Protein AF-A0A6J3A6P1-F1 (afdb_monomer_lite)

Secondary structure (DSSP, 8-state):
--GGG-TTSS-SSHHHHHHHHHHHHHHHHHHHHHHHHHHH--HHHHHHHHHHHHHHHHHHHHHHHHTTTTTS-SSSSS--TTSS--

pLDDT: mean 82.43, std 15.13, range [42.84, 96.06]

Structure (mmCIF, N/CA/C/O backbone):
data_AF-A0A6J3A6P1-F1
#
_entry.id   AF-A0A6J3A6P1-F1
#
loop_
_atom_site.group_PDB
_atom_site.id
_atom_site.type_symbol
_atom_site.label_atom_id
_atom_site.label_alt_id
_atom_site.label_comp_id
_atom_site.label_asym_id
_atom_site.label_entity_id
_atom_site.label_seq_id
_atom_site.pdbx_PDB_ins_code
_atom_site.Cartn_x
_atom_site.Cartn_y
_atom_site.Cartn_z
_atom_site.occupancy
_atom_site.B_iso_or_equiv
_atom_site.auth_seq_id
_atom_site.auth_comp_id
_atom_site.auth_asym_id
_atom_site.auth_atom_id
_atom_site.pdbx_PDB_model_num
ATOM 1 N N . CYS A 1 1 ? -3.251 15.582 1.655 1.00 44.16 1 CYS A N 1
ATOM 2 C CA . CYS A 1 1 ? -3.301 16.062 3.053 1.00 44.16 1 CYS A CA 1
ATOM 3 C C . CYS A 1 1 ? -4.582 16.808 3.457 1.00 44.16 1 CYS A C 1
ATOM 5 O O . CYS A 1 1 ? -4.796 16.904 4.652 1.00 44.16 1 CYS A O 1
ATOM 7 N N . CYS A 1 2 ? -5.455 17.291 2.551 1.00 46.75 2 CYS A N 1
ATOM 8 C CA . CYS A 1 2 ? -6.714 17.959 2.963 1.00 46.75 2 CYS A CA 1
ATOM 9 C C . CYS A 1 2 ? -8.009 17.170 2.668 1.00 46.75 2 CYS A C 1
ATOM 11 O O . CYS A 1 2 ? -9.039 17.500 3.236 1.00 46.75 2 CYS A O 1
ATOM 13 N N . LEU A 1 3 ? -7.968 16.124 1.828 1.00 49.12 3 LEU A N 1
ATOM 14 C CA . LEU A 1 3 ? -9.129 15.251 1.551 1.00 49.12 3 LEU A CA 1
ATOM 15 C C . LEU A 1 3 ? -9.344 14.155 2.615 1.00 49.12 3 LEU A C 1
ATOM 17 O O . LEU A 1 3 ? -10.347 13.460 2.577 1.00 49.12 3 LEU A O 1
ATOM 21 N N . LEU A 1 4 ? -8.414 14.000 3.565 1.00 49.53 4 LEU A N 1
ATOM 22 C CA . LEU A 1 4 ? -8.493 13.004 4.646 1.00 49.53 4 LEU A CA 1
ATOM 23 C C . LEU A 1 4 ? -9.316 13.484 5.855 1.00 49.53 4 LEU A C 1
ATOM 25 O O . LEU A 1 4 ? -9.579 12.710 6.764 1.00 49.53 4 LEU A O 1
ATOM 29 N N . ALA A 1 5 ? -9.726 14.756 5.872 1.00 49.59 5 ALA A N 1
ATOM 30 C CA . ALA A 1 5 ? -10.478 15.357 6.971 1.00 49.59 5 ALA A CA 1
ATOM 31 C C . ALA A 1 5 ? -12.004 15.199 6.826 1.00 49.59 5 ALA A C 1
ATOM 33 O O . ALA A 1 5 ? -12.747 15.933 7.475 1.00 49.59 5 ALA A O 1
ATOM 34 N N . ASP A 1 6 ? -12.478 14.277 5.981 1.00 56.41 6 ASP A N 1
ATOM 35 C CA . ASP A 1 6 ? -13.877 13.853 6.017 1.00 56.41 6 ASP A CA 1
ATOM 36 C C . ASP A 1 6 ? -14.053 12.892 7.208 1.00 56.41 6 ASP A C 1
ATOM 38 O O . ASP A 1 6 ? -13.497 11.788 7.184 1.00 56.41 6 ASP A O 1
ATOM 42 N N . PRO A 1 7 ? -14.796 13.265 8.272 1.00 58.28 7 PRO A N 1
ATOM 43 C CA . PRO A 1 7 ? -14.832 12.500 9.525 1.00 58.28 7 PRO A CA 1
ATOM 44 C C . PRO A 1 7 ? -15.350 11.066 9.360 1.00 58.28 7 PRO A C 1
ATOM 46 O O . PRO A 1 7 ? -15.145 10.234 10.237 1.00 58.28 7 PRO A O 1
ATOM 49 N N . GLY A 1 8 ? -16.041 10.784 8.252 1.00 62.03 8 GLY A N 1
ATOM 50 C CA . GLY A 1 8 ? -16.601 9.471 7.948 1.00 62.03 8 GLY A CA 1
ATOM 51 C C . GLY A 1 8 ? -15.613 8.461 7.359 1.00 62.03 8 GLY A C 1
ATOM 52 O O . GLY A 1 8 ? -15.966 7.291 7.285 1.00 62.03 8 GLY A O 1
ATOM 53 N N . LEU A 1 9 ? -14.407 8.878 6.945 1.00 68.75 9 LEU A N 1
ATOM 54 C CA . LEU A 1 9 ? -13.458 8.028 6.202 1.00 68.75 9 LEU A CA 1
ATOM 55 C C . LEU A 1 9 ? -12.111 7.832 6.916 1.00 68.75 9 LEU A C 1
ATOM 57 O O . LEU A 1 9 ? -11.161 7.322 6.320 1.00 68.75 9 LEU A O 1
ATOM 61 N N . TYR A 1 10 ? -12.001 8.234 8.181 1.00 82.44 10 TYR A N 1
ATOM 62 C CA . TYR A 1 10 ? -10.726 8.265 8.906 1.00 82.44 10 TYR A CA 1
ATOM 63 C C . TYR A 1 10 ? -10.734 7.426 10.188 1.00 82.44 10 TYR A C 1
ATOM 65 O O . TYR A 1 10 ? -10.066 7.740 11.170 1.00 82.44 10 TYR A O 1
ATOM 73 N N . GLY A 1 11 ? -11.515 6.345 10.175 1.00 79.00 11 GLY A N 1
ATOM 74 C CA . GLY A 1 11 ? -11.688 5.475 11.333 1.00 79.00 11 GLY A CA 1
ATOM 75 C C . GLY A 1 11 ? -12.615 6.063 12.397 1.00 79.00 11 GLY A C 1
ATOM 76 O O . GLY A 1 11 ? -12.879 7.263 12.448 1.00 79.00 11 GLY A O 1
ATOM 77 N N . LYS A 1 12 ? -13.141 5.199 13.266 1.00 84.12 12 LYS A N 1
ATOM 78 C CA . LYS A 1 12 ? -14.112 5.599 14.302 1.00 84.12 12 LYS A CA 1
ATOM 79 C C . LYS A 1 12 ? -13.477 6.252 15.531 1.00 84.12 12 LYS A C 1
ATOM 81 O O . LYS A 1 12 ? -14.172 6.853 16.346 1.00 84.12 12 LYS A O 1
ATOM 86 N N . ASP A 1 13 ? -12.173 6.069 15.703 1.00 85.44 13 ASP A N 1
ATOM 87 C CA . ASP A 1 13 ? -11.406 6.565 16.834 1.00 85.44 13 ASP A CA 1
ATOM 88 C C . ASP A 1 13 ? -9.978 6.923 16.407 1.00 85.44 13 ASP A C 1
ATOM 90 O O . ASP A 1 13 ? -9.526 6.614 15.304 1.00 85.44 13 ASP A O 1
ATOM 94 N N . GLN A 1 14 ? -9.244 7.578 17.305 1.00 86.44 14 GLN A N 1
ATOM 95 C CA . GLN A 1 14 ? -7.889 8.049 17.024 1.00 86.44 14 GLN A CA 1
ATOM 96 C C . GLN A 1 14 ? -6.893 6.909 16.751 1.00 86.44 14 GLN A C 1
ATOM 98 O O . GLN A 1 14 ? -5.855 7.131 16.129 1.00 86.44 14 GLN A O 1
ATOM 103 N N . ARG A 1 15 ? -7.193 5.681 17.194 1.00 89.69 15 ARG A N 1
ATOM 104 C CA . ARG A 1 15 ? -6.367 4.510 16.898 1.00 89.69 15 ARG A CA 1
ATOM 105 C C . ARG A 1 15 ? -6.600 4.046 15.464 1.00 89.69 15 ARG A C 1
ATOM 107 O O . ARG A 1 15 ? -5.628 3.762 14.774 1.00 89.69 15 ARG A O 1
ATOM 114 N N . GLU A 1 16 ? -7.849 3.959 15.016 1.00 88.25 16 GLU A N 1
ATOM 115 C CA . GLU A 1 16 ? -8.156 3.654 13.616 1.00 88.25 16 GLU A CA 1
ATOM 116 C C . GLU A 1 16 ? -7.644 4.751 12.680 1.00 88.25 16 GLU A C 1
ATOM 118 O O . GLU A 1 16 ? -7.038 4.418 11.670 1.00 88.25 16 GLU A O 1
ATOM 123 N N . ALA A 1 17 ? -7.758 6.024 13.060 1.00 86.06 17 ALA A N 1
ATOM 124 C CA . ALA A 1 17 ? -7.160 7.141 12.329 1.00 86.06 17 ALA A CA 1
ATOM 125 C C . ALA A 1 17 ? -5.647 6.961 12.114 1.00 86.06 17 ALA A C 1
ATOM 127 O O . ALA A 1 17 ? -5.161 7.020 10.989 1.00 86.06 17 ALA A O 1
ATOM 128 N N . ALA A 1 18 ? -4.902 6.640 13.178 1.00 88.50 18 ALA A N 1
ATOM 129 C CA . ALA A 1 18 ? -3.462 6.399 13.080 1.00 88.50 18 ALA A CA 1
ATOM 130 C C . ALA A 1 18 ? -3.114 5.160 12.230 1.00 88.50 18 ALA A C 1
ATOM 132 O O . ALA A 1 18 ? -2.063 5.115 11.590 1.00 88.50 18 ALA A O 1
ATOM 133 N N . LEU A 1 19 ? -3.981 4.142 12.213 1.00 88.75 19 LEU A N 1
ATOM 134 C CA . LEU A 1 19 ? -3.819 2.983 11.331 1.00 88.75 19 LEU A CA 1
ATOM 135 C C . LEU A 1 19 ? -4.094 3.345 9.868 1.00 88.75 19 LEU A C 1
ATOM 137 O O . LEU A 1 19 ? -3.364 2.878 8.996 1.00 88.75 19 LEU A O 1
ATOM 141 N N . VAL A 1 20 ? -5.104 4.179 9.602 1.00 87.31 20 VAL A N 1
ATOM 142 C CA . VAL A 1 20 ? -5.392 4.713 8.263 1.00 87.31 20 VAL A CA 1
ATOM 143 C C . VAL A 1 20 ? -4.195 5.514 7.750 1.00 87.31 20 VAL A C 1
ATOM 145 O O . VAL A 1 20 ? -3.765 5.278 6.624 1.00 87.31 20 VAL A O 1
ATOM 148 N N . ASP A 1 21 ? -3.591 6.364 8.586 1.00 88.81 21 ASP A N 1
ATOM 149 C CA . ASP A 1 21 ? -2.362 7.094 8.244 1.00 88.81 21 ASP A CA 1
ATOM 150 C C . ASP A 1 21 ? -1.213 6.165 7.869 1.00 88.81 21 ASP A C 1
ATOM 152 O O . ASP A 1 21 ? -0.645 6.279 6.786 1.00 88.81 21 ASP A O 1
ATOM 156 N N . MET A 1 22 ? -0.907 5.194 8.731 1.00 92.12 22 MET A N 1
ATOM 157 C CA . MET A 1 22 ? 0.167 4.232 8.490 1.00 92.12 22 MET A CA 1
ATOM 158 C C . MET A 1 22 ? -0.041 3.456 7.178 1.00 92.12 22 MET A C 1
ATOM 160 O O . MET A 1 22 ? 0.914 3.222 6.435 1.00 92.12 22 MET A O 1
ATOM 164 N N . VAL A 1 23 ? -1.279 3.039 6.887 1.00 90.81 23 VAL A N 1
ATOM 165 C CA . VAL A 1 23 ? -1.609 2.342 5.636 1.00 90.81 23 VAL A CA 1
ATOM 166 C C . VAL A 1 23 ? -1.449 3.275 4.442 1.00 90.81 23 VAL A C 1
ATOM 168 O O . VAL A 1 23 ? -0.832 2.881 3.452 1.00 90.81 23 VAL A O 1
ATOM 171 N N . ASN A 1 24 ? -1.967 4.500 4.527 1.00 89.12 24 ASN A N 1
ATOM 172 C CA . ASN A 1 24 ? -1.883 5.473 3.447 1.00 89.12 24 ASN A CA 1
ATOM 173 C C . ASN A 1 24 ? -0.428 5.857 3.134 1.00 89.12 24 ASN A C 1
ATOM 175 O O . ASN A 1 24 ? -0.057 5.891 1.963 1.00 89.12 24 ASN A O 1
ATOM 179 N N . ASP A 1 25 ? 0.407 6.067 4.152 1.00 92.06 25 ASP A N 1
ATOM 180 C CA . ASP A 1 25 ? 1.840 6.327 3.981 1.00 92.06 25 ASP A CA 1
ATOM 181 C C . ASP A 1 25 ? 2.546 5.139 3.307 1.00 92.06 25 ASP A C 1
ATOM 183 O O . ASP A 1 25 ? 3.329 5.321 2.376 1.00 92.06 25 ASP A O 1
ATOM 187 N N . GLY A 1 26 ? 2.199 3.901 3.679 1.00 92.38 26 GLY A N 1
ATOM 188 C CA . GLY A 1 26 ? 2.718 2.706 3.006 1.00 92.38 26 GLY A CA 1
ATOM 189 C C . GLY A 1 26 ? 2.299 2.605 1.530 1.00 92.38 26 GLY A C 1
ATOM 190 O O . GLY A 1 26 ? 3.092 2.189 0.680 1.00 92.38 26 GLY A O 1
ATOM 191 N N . VAL A 1 27 ? 1.062 2.990 1.201 1.00 92.00 27 VAL A N 1
ATOM 192 C CA . VAL A 1 27 ? 0.572 3.052 -0.188 1.00 92.00 27 VAL A CA 1
ATOM 193 C C . VAL A 1 27 ? 1.275 4.168 -0.965 1.00 92.00 27 VAL A C 1
ATOM 195 O O . VAL A 1 27 ? 1.641 3.971 -2.127 1.00 92.00 27 VAL A O 1
ATOM 198 N N . GLU A 1 28 ? 1.494 5.326 -0.342 1.00 92.31 28 GLU A N 1
ATOM 199 C CA . GLU A 1 28 ? 2.248 6.445 -0.911 1.00 92.31 28 GLU A CA 1
ATOM 200 C C . GLU A 1 28 ? 3.678 6.033 -1.261 1.00 92.31 28 GLU A C 1
ATOM 202 O O . GLU A 1 28 ? 4.119 6.276 -2.386 1.00 92.31 28 GLU A O 1
ATOM 207 N N . ASP A 1 29 ? 4.371 5.344 -0.353 1.00 93.56 29 ASP A N 1
ATOM 208 C CA . ASP A 1 29 ? 5.725 4.841 -0.582 1.00 93.56 29 ASP A CA 1
ATOM 209 C C . ASP A 1 29 ? 5.780 3.902 -1.795 1.00 93.56 29 ASP A C 1
ATOM 211 O O . ASP A 1 29 ? 6.640 4.052 -2.674 1.00 93.56 29 ASP A O 1
ATOM 215 N N . LEU A 1 30 ? 4.822 2.973 -1.900 1.00 93.38 30 LEU A N 1
ATOM 216 C CA . LEU A 1 30 ? 4.748 2.051 -3.032 1.00 93.38 30 LEU A CA 1
ATOM 217 C C . LEU A 1 30 ? 4.445 2.786 -4.343 1.00 93.38 30 LEU A C 1
ATOM 219 O O . LEU A 1 30 ? 5.088 2.524 -5.364 1.00 93.38 30 LEU A O 1
ATOM 223 N N . ARG A 1 31 ? 3.502 3.737 -4.319 1.00 93.31 31 ARG A N 1
ATOM 224 C CA . ARG A 1 31 ? 3.129 4.535 -5.492 1.00 93.31 31 ARG A CA 1
ATOM 225 C C . ARG A 1 31 ? 4.290 5.397 -5.967 1.00 93.31 31 ARG A C 1
ATOM 227 O O . ARG A 1 31 ? 4.545 5.467 -7.169 1.00 93.31 31 ARG A O 1
ATOM 234 N N . ARG A 1 32 ? 5.017 6.023 -5.042 1.00 93.19 32 ARG A N 1
ATOM 235 C CA . ARG A 1 32 ? 6.191 6.844 -5.344 1.00 93.19 32 ARG A CA 1
ATOM 236 C C . ARG A 1 32 ? 7.308 6.009 -5.956 1.00 93.19 32 ARG A C 1
ATOM 238 O O . ARG A 1 32 ? 7.911 6.440 -6.938 1.00 93.19 32 ARG A O 1
ATOM 245 N N . HIS A 1 33 ? 7.569 4.821 -5.413 1.00 91.94 33 HIS A N 1
ATOM 246 C CA . HIS A 1 33 ? 8.584 3.926 -5.956 1.00 91.94 33 HIS A CA 1
ATOM 247 C C . HIS A 1 33 ? 8.204 3.419 -7.356 1.00 91.94 33 HIS A C 1
ATOM 249 O O . HIS A 1 33 ? 9.009 3.526 -8.279 1.00 91.94 33 HIS A O 1
ATOM 255 N N . CYS A 1 34 ? 6.955 2.987 -7.558 1.00 90.88 34 CYS A N 1
ATOM 256 C CA . CYS A 1 34 ? 6.442 2.603 -8.876 1.00 90.88 34 CYS A CA 1
ATOM 257 C C . CYS A 1 34 ? 6.535 3.759 -9.890 1.00 90.88 34 CYS A C 1
ATOM 259 O O . CYS A 1 34 ? 7.067 3.587 -10.986 1.00 90.88 34 CYS A O 1
ATOM 261 N N . GLY A 1 35 ? 6.106 4.965 -9.503 1.00 90.94 35 GLY A N 1
ATOM 262 C CA . GLY A 1 35 ? 6.217 6.164 -10.337 1.00 90.94 35 GLY A CA 1
ATOM 263 C C . GLY A 1 35 ? 7.663 6.478 -10.725 1.00 90.94 35 GLY A C 1
ATOM 264 O O . GLY A 1 35 ? 7.942 6.782 -11.884 1.00 90.94 35 GLY A O 1
ATOM 265 N N . HIS A 1 36 ? 8.607 6.333 -9.790 1.00 92.25 36 HIS A N 1
ATOM 266 C CA . HIS A 1 36 ? 10.028 6.504 -10.085 1.00 92.25 36 HIS A CA 1
ATOM 267 C C . HIS A 1 36 ? 10.519 5.499 -11.139 1.00 92.25 36 HIS A C 1
ATOM 269 O O . HIS A 1 36 ? 11.183 5.896 -12.096 1.00 92.25 36 HIS A O 1
ATOM 275 N N . LEU A 1 37 ? 10.143 4.224 -11.017 1.00 91.75 37 LEU A N 1
ATOM 276 C CA . LEU A 1 37 ? 10.529 3.183 -11.973 1.00 91.75 37 LEU A CA 1
ATOM 277 C C . LEU A 1 37 ? 9.946 3.421 -13.372 1.00 91.75 37 LEU A C 1
ATOM 279 O O . LEU A 1 37 ? 10.634 3.204 -14.370 1.00 91.75 37 LEU A O 1
ATOM 283 N N . ILE A 1 38 ? 8.701 3.902 -13.462 1.00 88.25 38 ILE A N 1
ATOM 284 C CA . ILE A 1 38 ? 8.048 4.225 -14.741 1.00 88.25 38 ILE A CA 1
ATOM 285 C C . ILE A 1 38 ? 8.832 5.299 -15.504 1.00 88.25 38 ILE A C 1
ATOM 287 O O . ILE A 1 38 ? 9.003 5.183 -16.718 1.00 88.25 38 ILE A O 1
ATOM 291 N N . HIS A 1 39 ? 9.315 6.327 -14.804 1.00 90.44 39 HIS A N 1
ATOM 292 C CA . HIS A 1 39 ? 9.971 7.475 -15.432 1.00 90.44 39 HIS A CA 1
ATOM 293 C C . HIS A 1 39 ? 11.483 7.325 -15.603 1.00 90.44 39 HIS A C 1
ATOM 295 O O . HIS A 1 39 ? 12.055 7.976 -16.478 1.00 90.44 39 HIS A O 1
ATOM 301 N N . HIS A 1 40 ? 12.138 6.510 -14.775 1.00 88.94 40 HIS A N 1
ATOM 302 C CA . HIS A 1 40 ? 13.596 6.540 -14.657 1.00 88.94 40 HIS A CA 1
ATOM 303 C C . HIS A 1 40 ? 14.283 5.179 -14.792 1.00 88.94 40 HIS A C 1
ATOM 305 O O . HIS A 1 40 ? 15.512 5.146 -14.839 1.00 88.94 40 HIS A O 1
ATOM 311 N N . SER A 1 41 ? 13.552 4.064 -14.870 1.00 88.56 41 SER A N 1
ATOM 312 C CA . SER A 1 41 ? 14.165 2.730 -14.906 1.00 88.56 41 SER A CA 1
ATOM 313 C C . SER A 1 41 ? 14.036 2.030 -16.254 1.00 88.56 41 SER A C 1
ATOM 315 O O . SER A 1 41 ? 13.047 2.170 -16.974 1.00 88.56 41 SER A O 1
ATOM 317 N N . CYS A 1 42 ? 15.062 1.241 -16.577 1.00 88.56 42 CYS A N 1
ATOM 318 C CA . CYS A 1 42 ? 15.052 0.314 -17.701 1.00 88.56 42 CYS A CA 1
ATOM 319 C C . CYS A 1 42 ? 14.127 -0.885 -17.428 1.00 88.56 42 CYS A C 1
ATOM 321 O O . CYS A 1 42 ? 13.694 -1.120 -16.298 1.00 88.56 42 CYS A O 1
ATOM 323 N N . GLU A 1 43 ? 13.854 -1.675 -18.467 1.00 90.56 43 GLU A N 1
ATOM 324 C CA . GLU A 1 43 ? 12.977 -2.851 -18.378 1.00 90.56 43 GLU A CA 1
ATOM 325 C C . GLU A 1 43 ? 13.465 -3.895 -17.361 1.00 90.56 43 GLU A C 1
ATOM 327 O O . GLU A 1 43 ? 12.652 -4.494 -16.665 1.00 90.56 43 GLU A O 1
ATOM 332 N N . GLU A 1 44 ? 14.781 -4.057 -17.192 1.00 92.56 44 GLU A N 1
ATOM 333 C CA . GLU A 1 44 ? 15.357 -4.935 -16.162 1.00 92.56 44 GLU A CA 1
ATOM 334 C C . GLU A 1 44 ? 15.004 -4.458 -14.745 1.00 92.56 44 GLU A C 1
ATOM 336 O O . GLU A 1 44 ? 14.585 -5.259 -13.910 1.00 92.56 44 GLU A O 1
ATOM 341 N N . GLY A 1 45 ? 15.087 -3.147 -14.490 1.00 89.94 45 GLY A N 1
ATOM 342 C CA . GLY A 1 45 ? 14.699 -2.559 -13.206 1.00 89.94 45 GLY A CA 1
ATOM 343 C C . GLY A 1 45 ? 13.205 -2.718 -12.915 1.00 89.94 45 GLY A C 1
ATOM 344 O O . GLY A 1 45 ? 12.816 -3.016 -11.786 1.00 89.94 45 GLY A O 1
ATOM 345 N N . LYS A 1 46 ? 12.356 -2.606 -13.945 1.00 92.38 46 LYS A N 1
ATOM 346 C CA . LYS A 1 46 ? 10.915 -2.879 -13.824 1.00 92.38 46 LYS A CA 1
ATOM 347 C C . LYS A 1 46 ? 10.643 -4.358 -13.544 1.00 92.38 46 LYS A C 1
ATOM 349 O O . LYS A 1 46 ? 9.824 -4.672 -12.685 1.00 92.38 46 LYS A O 1
ATOM 354 N N . ALA A 1 47 ? 11.340 -5.266 -14.227 1.00 93.94 47 ALA A N 1
ATOM 355 C CA . ALA A 1 47 ? 11.196 -6.704 -14.017 1.00 93.94 47 ALA A CA 1
ATOM 356 C C . ALA A 1 47 ? 11.607 -7.115 -12.595 1.00 93.94 47 ALA A C 1
ATOM 358 O O . ALA A 1 47 ? 10.891 -7.885 -11.954 1.00 93.94 47 ALA A O 1
ATOM 359 N N . GLN A 1 48 ? 12.708 -6.563 -12.074 1.00 94.19 48 GLN A N 1
ATOM 360 C CA . GLN A 1 48 ? 13.122 -6.788 -10.689 1.00 94.19 48 GLN A CA 1
ATOM 361 C C . GLN A 1 48 ? 12.068 -6.274 -9.703 1.00 94.19 48 GLN A C 1
ATOM 363 O O . GLN A 1 48 ? 11.689 -6.989 -8.779 1.00 94.19 48 GLN A O 1
ATOM 368 N N . TYR A 1 49 ? 11.535 -5.072 -9.925 1.00 93.69 49 TYR A N 1
ATOM 369 C CA . TYR A 1 49 ? 10.478 -4.541 -9.071 1.00 93.69 49 TYR A CA 1
ATOM 370 C C . TYR A 1 49 ? 9.233 -5.434 -9.046 1.00 93.69 49 TYR A C 1
ATOM 372 O O . TYR A 1 49 ? 8.693 -5.696 -7.976 1.00 93.69 49 TYR A O 1
ATOM 380 N N . VAL A 1 50 ? 8.805 -5.968 -10.195 1.00 94.06 50 VAL A N 1
ATOM 381 C CA . VAL A 1 50 ? 7.680 -6.916 -10.259 1.00 94.06 50 VAL A CA 1
ATOM 382 C C . VAL A 1 50 ? 7.974 -8.196 -9.467 1.00 94.06 50 VAL A C 1
ATOM 384 O O . VAL A 1 50 ? 7.075 -8.722 -8.814 1.00 94.06 50 VAL A O 1
ATOM 387 N N . GLN A 1 51 ? 9.220 -8.682 -9.467 1.00 95.94 51 GLN A N 1
ATOM 388 C CA . GLN A 1 51 ? 9.616 -9.832 -8.643 1.00 95.94 51 GLN A CA 1
ATOM 389 C C . GLN A 1 51 ? 9.585 -9.520 -7.141 1.00 95.94 51 GLN A C 1
ATOM 391 O O . GLN A 1 51 ? 9.226 -10.385 -6.343 1.00 95.94 51 GLN A O 1
ATOM 396 N N . GLU A 1 52 ? 9.938 -8.297 -6.743 1.00 95.31 52 GLU A N 1
ATOM 397 C CA . GLU A 1 52 ? 9.917 -7.862 -5.343 1.00 95.31 52 GLU A CA 1
ATOM 398 C C . GLU A 1 52 ? 8.522 -7.423 -4.869 1.00 95.31 52 GLU A C 1
ATOM 400 O O . GLU A 1 52 ? 8.253 -7.409 -3.665 1.00 95.31 52 GLU A O 1
ATOM 405 N N . LEU A 1 53 ? 7.606 -7.114 -5.792 1.00 94.31 53 LEU A N 1
ATOM 406 C CA . LEU A 1 53 ? 6.271 -6.592 -5.503 1.00 94.31 53 LEU A CA 1
ATOM 407 C C . LEU A 1 53 ? 5.480 -7.432 -4.482 1.00 94.31 53 LEU A C 1
ATOM 409 O O . LEU A 1 53 ? 4.945 -6.835 -3.547 1.00 94.31 53 LEU A O 1
ATOM 413 N N . PRO A 1 54 ? 5.449 -8.781 -4.537 1.00 96.06 54 PRO A N 1
ATOM 414 C CA . PRO A 1 54 ? 4.772 -9.581 -3.512 1.00 96.06 54 PRO A CA 1
ATOM 415 C C . PRO A 1 54 ? 5.296 -9.318 -2.093 1.00 96.06 54 PRO A C 1
ATOM 417 O O . PRO A 1 54 ? 4.530 -9.293 -1.132 1.00 96.06 54 PRO A O 1
ATOM 420 N N . ARG A 1 55 ? 6.603 -9.062 -1.942 1.00 95.31 55 ARG A N 1
ATOM 421 C CA . ARG A 1 55 ? 7.207 -8.722 -0.645 1.00 95.31 55 ARG A CA 1
ATOM 422 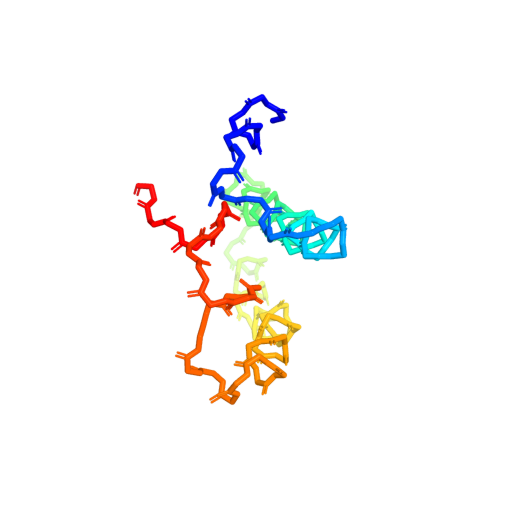C C . ARG A 1 55 ? 6.707 -7.372 -0.137 1.00 95.31 55 ARG A C 1
ATOM 424 O O . ARG A 1 55 ? 6.475 -7.238 1.062 1.00 95.31 55 ARG A O 1
ATOM 431 N N . HIS A 1 56 ? 6.540 -6.401 -1.031 1.00 93.50 56 HIS A N 1
ATOM 432 C CA . HIS A 1 56 ? 5.997 -5.082 -0.704 1.00 93.50 56 HIS A CA 1
ATOM 433 C C . HIS A 1 56 ? 4.498 -5.114 -0.394 1.00 93.50 56 HIS A C 1
ATOM 435 O O . HIS A 1 56 ? 4.035 -4.295 0.393 1.00 93.50 56 HIS A 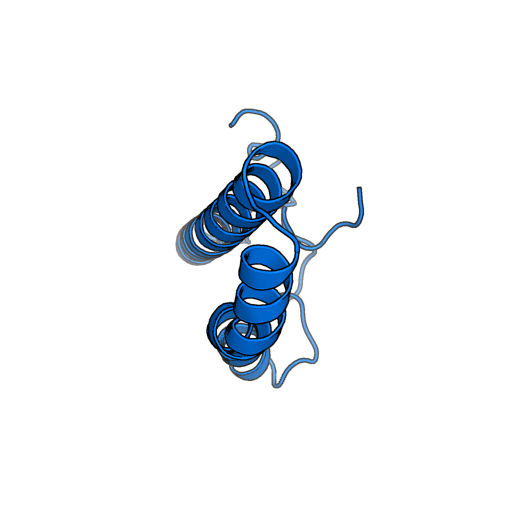O 1
ATOM 441 N N . LEU A 1 57 ? 3.754 -6.062 -0.971 1.00 94.25 57 LEU A N 1
ATOM 442 C CA . LEU A 1 57 ? 2.315 -6.209 -0.741 1.00 94.25 57 LEU A CA 1
ATOM 443 C C . LEU A 1 57 ? 1.972 -6.995 0.535 1.00 94.25 57 LEU A C 1
ATOM 445 O O . LEU A 1 57 ? 0.937 -6.751 1.157 1.00 94.25 57 LEU A O 1
ATOM 449 N N . LYS A 1 58 ? 2.866 -7.887 0.978 1.00 94.69 58 LYS A N 1
ATOM 450 C CA . LYS A 1 58 ? 2.681 -8.741 2.163 1.00 94.69 58 LYS A CA 1
ATOM 451 C C . LYS A 1 58 ? 2.251 -8.004 3.448 1.00 94.69 58 LYS A C 1
ATOM 453 O O . LYS A 1 58 ? 1.438 -8.561 4.191 1.00 94.69 58 LYS A O 1
ATOM 458 N N . PRO A 1 59 ? 2.749 -6.794 3.772 1.00 93.94 59 PRO A N 1
ATOM 459 C CA . PRO A 1 59 ? 2.268 -6.046 4.931 1.00 93.94 59 PRO A CA 1
ATOM 460 C C . PRO A 1 59 ? 0.768 -5.728 4.859 1.00 93.94 59 PRO A C 1
ATOM 462 O O . PRO A 1 59 ? 0.076 -5.893 5.860 1.00 93.94 59 PRO A O 1
ATOM 465 N N . PHE A 1 60 ? 0.238 -5.363 3.687 1.00 92.19 60 PHE A N 1
ATOM 466 C CA . PHE A 1 60 ? -1.189 -5.062 3.518 1.00 92.19 60 PHE A CA 1
ATOM 467 C C . PHE A 1 60 ? -2.053 -6.319 3.645 1.00 92.19 60 PHE A C 1
ATOM 469 O O . PHE A 1 60 ? -3.067 -6.298 4.337 1.00 92.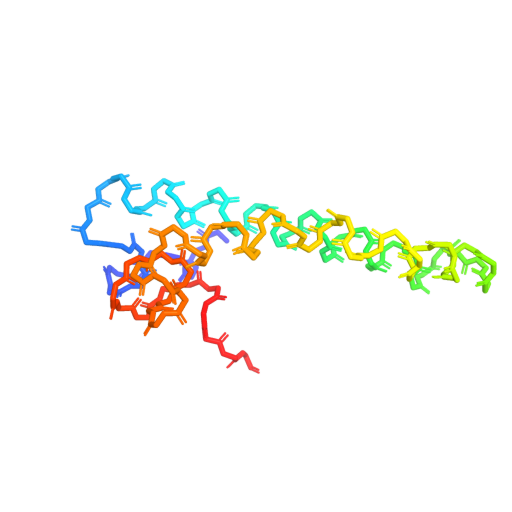19 60 PHE A O 1
ATOM 476 N N . GLU A 1 61 ? -1.616 -7.444 3.067 1.00 91.62 61 GLU A N 1
ATOM 477 C CA . GLU A 1 61 ? -2.275 -8.743 3.274 1.00 91.62 61 GLU A CA 1
ATOM 478 C C . GLU A 1 61 ? -2.292 -9.138 4.756 1.00 91.62 61 GLU A C 1
ATOM 480 O O . GLU A 1 61 ? -3.296 -9.631 5.273 1.00 91.62 61 GLU A O 1
ATOM 485 N N . THR A 1 62 ? -1.190 -8.879 5.466 1.00 92.81 62 THR A N 1
ATOM 486 C CA . THR A 1 62 ? -1.084 -9.148 6.903 1.00 92.81 62 THR A CA 1
ATOM 487 C C . THR A 1 62 ? -2.088 -8.302 7.686 1.00 92.81 62 THR A C 1
ATOM 489 O O . THR A 1 62 ? -2.800 -8.842 8.531 1.00 92.81 62 THR A O 1
ATOM 492 N N . LEU A 1 63 ? -2.206 -7.009 7.373 1.00 90.69 63 LEU A N 1
ATOM 493 C CA . LEU A 1 63 ? -3.185 -6.117 8.002 1.00 90.69 63 LEU A CA 1
ATOM 494 C C . LEU A 1 63 ? -4.631 -6.561 7.726 1.00 90.69 63 LEU A C 1
ATOM 496 O O . LEU A 1 63 ? -5.427 -6.653 8.660 1.00 90.69 63 LEU A O 1
ATOM 500 N N . LEU A 1 64 ? -4.954 -6.941 6.486 1.00 89.62 64 LEU A N 1
ATOM 501 C CA . LEU A 1 64 ? -6.275 -7.476 6.129 1.00 89.62 64 LEU A CA 1
ATOM 502 C C . LEU A 1 64 ? -6.600 -8.767 6.891 1.00 89.62 64 LEU A C 1
ATOM 504 O O . LEU A 1 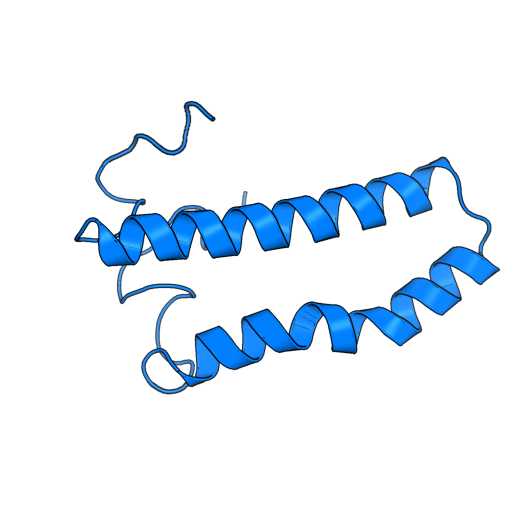64 ? -7.712 -8.933 7.393 1.00 89.62 64 LEU A O 1
ATOM 508 N N . SER A 1 65 ? -5.624 -9.667 7.043 1.00 90.94 65 SER A N 1
ATOM 509 C CA . SER A 1 65 ? -5.818 -10.922 7.782 1.00 90.94 65 SER A CA 1
ATOM 510 C C . SER A 1 65 ? -6.127 -10.694 9.264 1.00 90.94 65 SER A C 1
ATOM 512 O O . SER A 1 65 ? -6.880 -11.456 9.872 1.00 90.94 65 SER A O 1
ATOM 514 N N . GLN A 1 66 ? -5.595 -9.609 9.829 1.00 89.62 66 GLN A N 1
ATOM 515 C CA . GLN A 1 66 ? -5.826 -9.202 11.212 1.00 89.62 66 GLN A CA 1
ATOM 516 C C . GLN A 1 66 ? -7.179 -8.505 11.402 1.00 89.62 66 GLN A C 1
ATOM 518 O O . GLN A 1 66 ? -7.695 -8.489 12.520 1.00 89.62 66 GLN A O 1
ATOM 523 N N . ASN A 1 67 ? -7.786 -7.975 10.335 1.00 87.88 67 ASN A N 1
ATOM 524 C CA . ASN A 1 67 ? -9.084 -7.316 10.397 1.00 87.88 67 ASN A CA 1
ATOM 525 C C . ASN A 1 67 ? -10.217 -8.249 9.938 1.00 87.88 67 ASN A C 1
ATOM 527 O O . ASN A 1 67 ? -10.522 -8.383 8.754 1.00 87.88 67 ASN A O 1
ATOM 531 N N . GLN A 1 68 ? -10.840 -8.926 10.906 1.00 85.38 68 GLN A N 1
ATOM 532 C CA . GLN A 1 68 ? -11.970 -9.844 10.688 1.00 85.38 68 GLN A CA 1
ATOM 533 C C . GLN A 1 68 ? -11.684 -10.976 9.677 1.00 85.38 68 GLN A C 1
ATOM 535 O O . GLN A 1 68 ? -12.599 -11.496 9.036 1.00 85.38 68 GLN A O 1
ATOM 540 N N . GLY A 1 69 ? -10.415 -11.379 9.534 1.00 83.50 69 GLY A N 1
ATOM 541 C CA . GLY A 1 69 ? -10.008 -12.456 8.630 1.00 83.50 69 GLY A CA 1
ATOM 542 C C . GLY A 1 69 ? -10.244 -12.124 7.156 1.00 83.50 69 GLY A C 1
ATOM 543 O O . GLY A 1 69 ? -10.819 -12.943 6.441 1.00 83.50 69 GLY A O 1
ATOM 544 N N . CYS A 1 70 ? -9.837 -10.925 6.724 1.00 80.31 70 CYS A N 1
ATOM 545 C CA . CYS A 1 70 ? -10.001 -10.401 5.361 1.00 80.31 70 CYS A CA 1
ATOM 546 C C . CYS A 1 70 ? -11.455 -10.152 4.918 1.00 80.31 70 CYS A C 1
ATOM 548 O O . CYS A 1 70 ? -11.718 -10.046 3.722 1.00 80.31 70 CYS A O 1
ATOM 550 N N . LYS A 1 71 ? -12.415 -10.097 5.848 1.00 79.75 71 LYS A N 1
ATOM 551 C CA . LYS A 1 71 ? -13.842 -9.883 5.527 1.00 79.75 71 LYS A CA 1
ATOM 552 C C . LYS A 1 71 ? -14.295 -8.428 5.647 1.00 79.75 71 LYS A C 1
ATOM 554 O O . LYS A 1 71 ? -15.435 -8.128 5.309 1.00 79.75 71 LYS A O 1
ATOM 559 N N . ALA A 1 72 ? -13.422 -7.559 6.145 1.00 83.69 72 ALA A N 1
ATOM 560 C CA . ALA A 1 72 ? -13.666 -6.135 6.337 1.00 83.69 72 ALA A CA 1
ATOM 561 C C . ALA A 1 72 ? -12.656 -5.296 5.526 1.00 83.69 72 ALA A C 1
ATOM 563 O O . ALA A 1 72 ? -11.897 -5.843 4.723 1.00 83.69 72 ALA A O 1
ATOM 564 N N . PHE A 1 73 ? -12.656 -3.974 5.712 1.00 85.25 73 PHE A N 1
ATOM 565 C CA . PHE A 1 73 ? -11.742 -3.059 5.018 1.00 85.25 73 PHE A CA 1
ATOM 566 C C . PHE A 1 73 ? -10.306 -3.170 5.544 1.00 85.25 73 PHE A C 1
ATOM 568 O O . PHE A 1 73 ? -10.012 -3.956 6.444 1.00 85.25 73 PHE A O 1
ATOM 575 N N . ILE A 1 74 ? -9.376 -2.385 4.996 1.00 81.50 74 ILE A N 1
ATOM 576 C CA . ILE A 1 74 ? -7.982 -2.423 5.460 1.00 81.50 74 ILE A CA 1
ATOM 577 C C . ILE A 1 74 ? -7.829 -1.939 6.910 1.00 81.50 74 ILE A C 1
ATOM 579 O O . ILE A 1 74 ? -6.982 -2.442 7.645 1.00 81.50 74 ILE A O 1
ATOM 583 N N . VAL A 1 75 ? -8.715 -1.040 7.345 1.00 83.25 75 VAL A N 1
ATOM 584 C CA . VAL A 1 75 ? -8.901 -0.638 8.742 1.00 83.25 75 VAL A CA 1
ATOM 585 C C . VAL A 1 75 ? -10.399 -0.591 9.040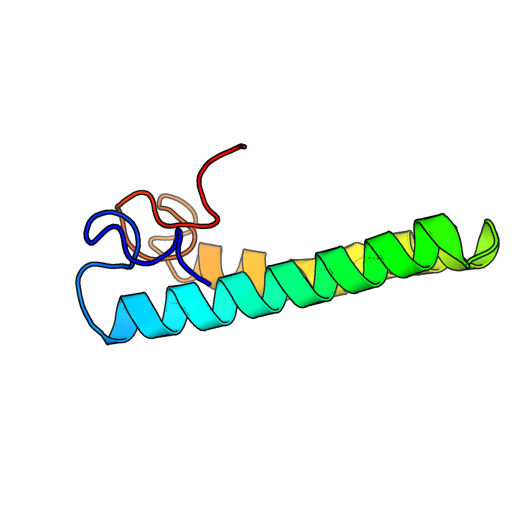 1.00 83.25 75 VAL A C 1
ATOM 587 O O . VAL A 1 75 ? -11.152 0.040 8.304 1.00 83.25 75 VAL A O 1
ATOM 590 N N . GLY A 1 76 ? -10.826 -1.240 10.127 1.00 81.81 76 GLY A N 1
ATOM 591 C CA . GLY A 1 76 ? -12.212 -1.193 10.605 1.00 81.81 76 GLY A CA 1
ATOM 592 C C . GLY A 1 76 ? -13.229 -1.886 9.687 1.00 81.81 76 GLY A C 1
ATOM 593 O O . GLY A 1 76 ? -12.884 -2.694 8.828 1.00 81.81 76 GLY A O 1
ATOM 594 N N . ASP A 1 77 ? -14.509 -1.603 9.910 1.00 80.19 77 ASP A N 1
ATOM 595 C CA . ASP A 1 77 ? -15.666 -2.153 9.188 1.00 80.19 77 ASP A CA 1
ATOM 596 C C . ASP A 1 77 ? -16.399 -1.113 8.323 1.00 80.19 77 ASP A C 1
ATOM 598 O O . ASP A 1 77 ? -17.410 -1.422 7.694 1.00 80.19 77 ASP A O 1
ATOM 602 N N . GLN A 1 78 ? -15.855 0.102 8.246 1.00 75.50 78 GLN A N 1
ATOM 603 C CA . GLN A 1 78 ? -16.336 1.196 7.409 1.00 75.50 78 GLN A CA 1
ATOM 604 C C . GLN A 1 78 ? -15.302 1.536 6.335 1.00 75.50 78 GLN A C 1
ATOM 606 O O . GLN A 1 78 ? -14.100 1.335 6.530 1.00 75.50 78 GLN A O 1
ATOM 611 N N . VAL A 1 79 ? -15.775 2.060 5.200 1.00 65.94 79 VAL A N 1
ATOM 612 C CA . VAL A 1 79 ? -14.891 2.571 4.147 1.00 65.94 79 VAL A CA 1
ATOM 613 C C . VAL A 1 79 ? -14.033 3.680 4.752 1.00 65.94 79 VAL A C 1
ATOM 615 O O . VAL A 1 79 ? -14.547 4.604 5.376 1.00 65.94 79 VAL A O 1
ATOM 618 N N . SER A 1 80 ? -12.721 3.571 4.578 1.00 63.25 80 SER A N 1
ATOM 619 C CA . SER A 1 80 ? -11.751 4.599 4.951 1.00 63.25 80 SER A CA 1
ATOM 620 C C . SER A 1 80 ? -10.970 5.053 3.725 1.00 63.25 80 SER A C 1
ATOM 622 O O . SER A 1 80 ? -10.890 4.328 2.728 1.00 63.25 80 SER A O 1
ATOM 624 N N . ALA A 1 81 ? -10.390 6.250 3.780 1.00 57.81 81 ALA A N 1
ATOM 625 C CA . ALA A 1 81 ? -9.519 6.744 2.722 1.00 57.81 81 ALA A CA 1
ATOM 626 C C . ALA A 1 81 ? -8.394 5.721 2.452 1.00 57.81 81 ALA A C 1
ATOM 628 O O . ALA A 1 81 ? -7.691 5.306 3.370 1.00 57.81 81 ALA A O 1
ATOM 629 N N . GLY A 1 82 ? -8.277 5.265 1.199 1.00 54.69 82 GLY A N 1
ATOM 630 C CA . GLY A 1 82 ? -7.422 4.135 0.797 1.00 54.69 82 GLY A CA 1
ATOM 631 C C . GLY A 1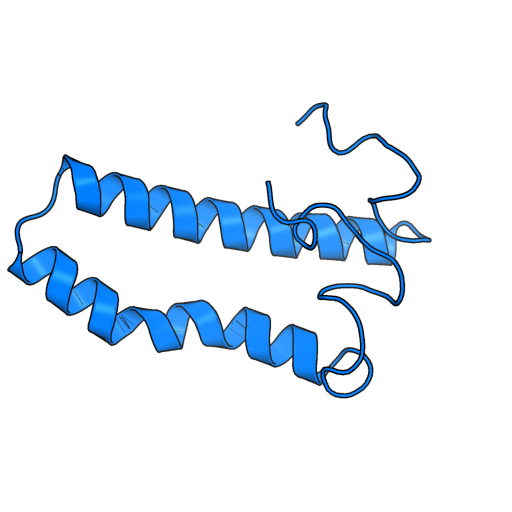 82 ? -8.175 2.828 0.498 1.00 54.69 82 GLY A C 1
ATOM 632 O O . GLY A 1 82 ? -7.579 1.904 -0.049 1.00 54.69 82 GLY A O 1
ATOM 633 N N . SER A 1 83 ? -9.475 2.761 0.806 1.00 55.88 83 SER A N 1
ATOM 634 C CA . SER A 1 83 ? -10.372 1.643 0.458 1.00 55.88 83 SER A CA 1
ATOM 635 C C . SER A 1 83 ? -11.309 1.951 -0.721 1.00 55.88 83 SER A C 1
ATOM 637 O O . SER A 1 83 ? -11.895 1.027 -1.281 1.00 55.88 83 SER A O 1
ATOM 639 N N . ASP A 1 84 ? -11.460 3.228 -1.084 1.00 42.84 84 ASP A N 1
ATOM 640 C CA . ASP A 1 84 ? -12.285 3.671 -2.212 1.00 42.84 84 ASP A CA 1
ATOM 641 C C . ASP A 1 84 ? -11.483 3.635 -3.528 1.00 42.84 84 ASP A C 1
ATOM 643 O O . ASP A 1 84 ? -10.358 4.148 -3.568 1.00 42.84 84 ASP A O 1
ATOM 647 N N . PRO A 1 85 ? -12.027 3.058 -4.616 1.00 42.84 85 PRO A N 1
ATOM 648 C CA . PRO A 1 85 ? -11.443 3.201 -5.939 1.00 42.84 85 PRO A CA 1
ATOM 649 C C . PRO A 1 85 ? -11.692 4.633 -6.438 1.00 42.84 85 PRO A C 1
ATOM 651 O O . PRO A 1 85 ? -12.841 5.049 -6.577 1.00 42.84 85 PRO A O 1
ATOM 654 N N . LEU A 1 86 ? -10.609 5.381 -6.680 1.00 49.34 86 LEU A N 1
ATOM 655 C CA . LEU A 1 86 ? -10.645 6.645 -7.432 1.00 49.34 86 LEU A CA 1
ATOM 656 C C . LEU A 1 86 ? -11.190 6.441 -8.851 1.00 49.34 86 LEU A C 1
ATOM 658 O O . LEU A 1 86 ? -10.809 5.427 -9.484 1.00 49.34 86 LEU A O 1
#

Radius of gyration: 14.86 Å; chains: 1; bounding box: 32×30×35 Å

Sequence (86 aa):
CCLLADPGLYGKDQREAALVDMVNDGVEDLRRHCGHLIHHSCEEGKAQYVQELPRHLKPFETLLSQNQGCKAFIVGDQVSAGSDPL

Foldseek 3Di:
DPVQPPCQAQDPDPVSNVLLVVVVVLVVVVVVVVVCCVVPNDPVSVVVCVVCVVVSCVVQVVQCCVAVHVPAASGDNGHHVVRDDD